Protein AF-A0AAX2ECI7-F1 (afdb_monomer)

Structure (mmCIF, N/CA/C/O backbone):
data_AF-A0AAX2ECI7-F1
#
_entry.id   AF-A0AAX2ECI7-F1
#
loop_
_atom_site.group_PDB
_atom_site.id
_atom_site.type_symbol
_atom_site.label_atom_id
_atom_site.label_alt_id
_atom_site.label_comp_id
_atom_site.label_asym_id
_atom_site.label_entity_id
_atom_site.label_seq_id
_atom_site.pdbx_PDB_ins_code
_atom_site.Cartn_x
_atom_site.Cartn_y
_atom_site.Cartn_z
_atom_site.occupancy
_atom_site.B_iso_or_equiv
_atom_site.auth_seq_id
_atom_site.auth_comp_id
_atom_site.auth_asym_id
_atom_site.auth_atom_id
_atom_site.pdbx_PDB_model_num
ATOM 1 N N . MET A 1 1 ? -12.085 7.508 12.561 1.00 69.50 1 MET A N 1
ATOM 2 C CA . MET A 1 1 ? -11.131 8.202 11.658 1.00 69.50 1 MET A CA 1
ATOM 3 C C . MET A 1 1 ? -9.691 7.919 12.056 1.00 69.50 1 MET A C 1
ATOM 5 O O . MET A 1 1 ? -8.929 7.492 11.202 1.00 69.50 1 MET A O 1
ATOM 9 N N . GLU A 1 2 ? -9.334 8.079 13.332 1.00 82.00 2 GLU A N 1
ATOM 10 C CA . GLU A 1 2 ? -7.999 7.737 13.847 1.00 82.00 2 GLU A CA 1
ATOM 11 C C . GLU A 1 2 ? -7.601 6.281 13.546 1.00 82.00 2 GLU A C 1
ATOM 13 O O . GLU A 1 2 ? -6.585 6.041 12.903 1.00 82.00 2 GLU A O 1
ATOM 18 N N . GLU A 1 3 ? -8.473 5.318 13.854 1.00 79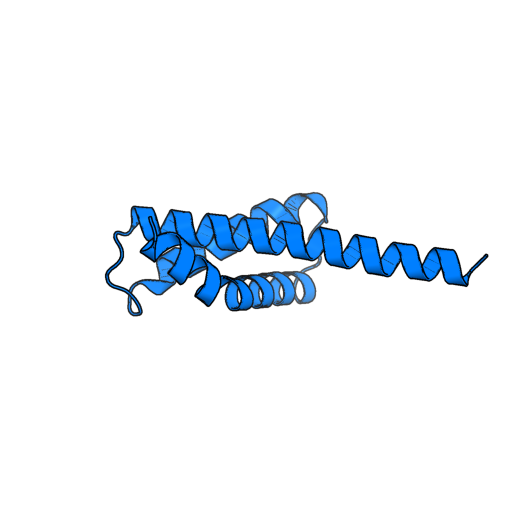.50 3 GLU A N 1
ATOM 19 C CA . GLU A 1 3 ? -8.265 3.895 13.535 1.00 79.50 3 GLU A CA 1
ATOM 20 C C . GLU A 1 3 ? -7.992 3.611 12.052 1.00 79.50 3 GLU A C 1
ATOM 22 O O . GLU A 1 3 ? -7.163 2.765 11.724 1.00 79.50 3 GLU A O 1
ATOM 27 N N . VAL A 1 4 ? -8.647 4.342 11.144 1.00 78.75 4 VAL A N 1
ATOM 28 C CA . VAL A 1 4 ? -8.473 4.179 9.692 1.00 78.75 4 VAL A CA 1
ATOM 29 C C . VAL A 1 4 ? -7.077 4.612 9.267 1.00 78.75 4 VAL A C 1
ATOM 31 O O . VAL A 1 4 ? -6.433 3.916 8.486 1.00 78.75 4 VAL A O 1
ATOM 34 N N . MET A 1 5 ? -6.598 5.745 9.783 1.00 82.56 5 MET A N 1
ATOM 35 C CA . MET A 1 5 ? -5.266 6.261 9.459 1.00 82.56 5 MET A CA 1
ATOM 36 C C . MET A 1 5 ? -4.156 5.425 10.100 1.00 82.56 5 MET A C 1
ATOM 38 O O . MET A 1 5 ? -3.141 5.159 9.451 1.00 82.56 5 MET A O 1
ATOM 42 N N . THR A 1 6 ? -4.360 4.965 11.337 1.00 86.56 6 THR A N 1
ATOM 43 C CA . THR A 1 6 ? -3.429 4.067 12.031 1.00 86.56 6 THR A CA 1
ATOM 44 C C . THR A 1 6 ? -3.302 2.747 11.285 1.00 86.56 6 THR A C 1
ATOM 46 O O . THR A 1 6 ? -2.196 2.328 10.944 1.00 86.56 6 THR A O 1
ATOM 49 N N . PHE A 1 7 ? -4.427 2.124 10.936 1.00 82.38 7 PHE A N 1
ATOM 50 C CA . PHE A 1 7 ? -4.420 0.875 10.190 1.00 82.38 7 PHE A CA 1
ATOM 51 C C . PHE A 1 7 ? -3.826 1.048 8.781 1.00 82.38 7 PHE A C 1
ATOM 53 O O . PHE A 1 7 ? -2.958 0.269 8.389 1.00 82.38 7 PHE A O 1
ATOM 60 N N . ALA A 1 8 ? -4.184 2.114 8.054 1.00 82.44 8 ALA A N 1
ATOM 61 C CA . ALA A 1 8 ? -3.592 2.420 6.749 1.00 82.44 8 ALA A CA 1
ATOM 62 C C . ALA A 1 8 ? -2.061 2.570 6.820 1.00 82.44 8 ALA A C 1
ATOM 64 O O . ALA A 1 8 ? -1.351 2.062 5.951 1.00 82.44 8 ALA A O 1
ATOM 65 N N . SER A 1 9 ? -1.542 3.217 7.867 1.00 85.38 9 SER A N 1
ATOM 66 C CA . SER A 1 9 ? -0.098 3.394 8.073 1.00 85.38 9 SER A CA 1
ATOM 67 C C . SER A 1 9 ? 0.616 2.067 8.333 1.00 85.38 9 SER A C 1
ATOM 69 O O . SER A 1 9 ? 1.6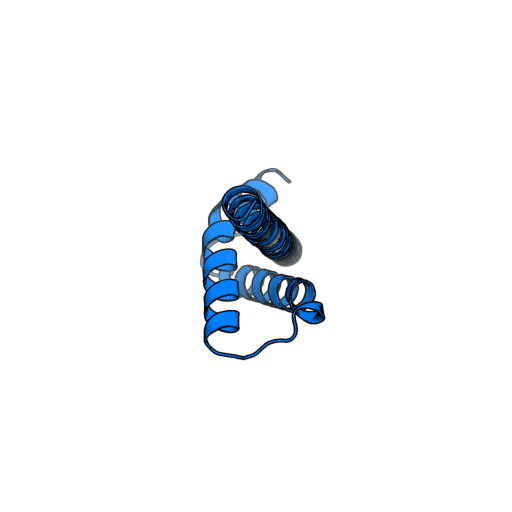97 1.839 7.792 1.00 85.38 9 SER A O 1
ATOM 71 N N . ILE A 1 10 ? -0.009 1.169 9.099 1.00 87.44 10 ILE A N 1
ATOM 72 C CA . ILE A 1 10 ? 0.531 -0.164 9.399 1.00 87.44 10 ILE A CA 1
ATOM 73 C C . ILE A 1 10 ? 0.556 -1.045 8.143 1.00 87.44 10 ILE A C 1
ATOM 75 O O . ILE A 1 10 ? 1.555 -1.719 7.889 1.00 87.44 10 ILE A O 1
ATOM 79 N N . ILE A 1 11 ? -0.508 -1.036 7.329 1.00 84.88 11 ILE A N 1
ATOM 80 C CA . ILE A 1 11 ? -0.581 -1.906 6.143 1.00 84.88 11 ILE A CA 1
ATOM 81 C C . ILE A 1 11 ? 0.139 -1.335 4.918 1.00 84.88 11 ILE A C 1
ATOM 83 O O . ILE A 1 11 ? 0.464 -2.085 3.999 1.00 84.88 11 ILE A O 1
ATOM 87 N N . SER A 1 12 ? 0.401 -0.026 4.881 1.00 85.62 12 SER A N 1
ATOM 88 C CA . SER A 1 12 ? 1.063 0.664 3.766 1.00 85.62 12 SER A CA 1
ATOM 89 C C . SER A 1 12 ? 2.336 -0.036 3.259 1.00 85.62 12 SER A C 1
ATOM 91 O O . SER A 1 12 ? 2.391 -0.341 2.065 1.00 85.62 12 SER A O 1
ATOM 93 N N . PRO A 1 13 ? 3.333 -0.389 4.100 1.00 87.69 13 PRO A N 1
ATOM 94 C CA . PRO A 1 13 ? 4.529 -1.094 3.629 1.00 87.69 13 PRO A CA 1
ATOM 95 C C . PRO A 1 13 ? 4.221 -2.461 3.002 1.00 87.69 13 PRO A C 1
ATOM 97 O O . PRO A 1 13 ? 4.860 -2.841 2.021 1.00 87.69 13 PRO A O 1
ATOM 100 N N . ILE A 1 14 ? 3.210 -3.174 3.507 1.00 87.94 14 ILE A N 1
ATOM 101 C CA . ILE A 1 14 ? 2.770 -4.463 2.955 1.00 87.94 14 ILE A CA 1
ATOM 102 C C . ILE A 1 14 ? 2.155 -4.253 1.570 1.00 87.94 14 ILE A C 1
ATOM 104 O O . ILE A 1 14 ? 2.506 -4.950 0.618 1.00 87.94 14 ILE A O 1
ATOM 108 N N . VAL A 1 15 ? 1.283 -3.252 1.430 1.00 87.62 15 VAL A N 1
ATOM 109 C CA . VAL A 1 15 ? 0.672 -2.896 0.144 1.00 87.62 15 VAL A CA 1
ATOM 110 C C . VAL A 1 15 ? 1.746 -2.478 -0.864 1.00 87.62 15 VAL A C 1
ATOM 112 O O . VAL A 1 15 ? 1.732 -2.953 -1.998 1.00 87.62 15 VAL A O 1
ATOM 115 N N . ILE A 1 16 ? 2.729 -1.668 -0.457 1.00 88.62 16 ILE A N 1
ATOM 116 C CA . ILE A 1 16 ? 3.873 -1.284 -1.298 1.00 88.62 16 ILE A CA 1
ATOM 117 C C . ILE A 1 16 ? 4.646 -2.522 -1.770 1.00 88.62 16 ILE A C 1
ATOM 119 O O . ILE A 1 16 ? 4.939 -2.637 -2.962 1.00 88.62 16 ILE A O 1
ATOM 123 N N . ALA A 1 17 ? 4.957 -3.454 -0.866 1.00 88.25 17 ALA A N 1
ATOM 124 C CA . ALA A 1 17 ? 5.684 -4.676 -1.198 1.00 88.25 17 ALA A CA 1
ATOM 125 C C . ALA A 1 17 ? 4.911 -5.551 -2.198 1.00 88.25 17 ALA A C 1
ATOM 127 O O . ALA A 1 17 ? 5.486 -6.015 -3.183 1.00 88.25 17 ALA A O 1
ATOM 128 N N . LEU A 1 18 ? 3.600 -5.716 -2.002 1.00 86.94 18 LEU A N 1
ATOM 129 C CA . LEU A 1 18 ? 2.740 -6.478 -2.912 1.00 86.94 18 LEU A CA 1
ATOM 130 C C . LEU A 1 18 ? 2.648 -5.831 -4.296 1.00 86.94 18 LEU A C 1
ATOM 132 O O . LEU A 1 18 ? 2.774 -6.525 -5.303 1.00 86.94 1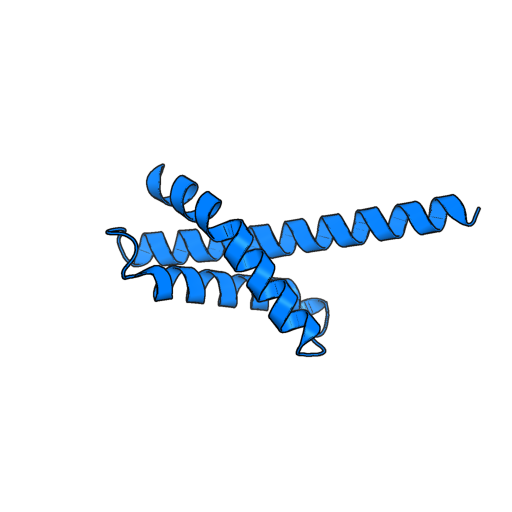8 LEU A O 1
ATOM 136 N N . VAL A 1 19 ? 2.496 -4.505 -4.363 1.00 86.50 19 VAL A N 1
ATOM 137 C CA . VAL A 1 19 ? 2.513 -3.752 -5.627 1.00 86.50 19 VAL A CA 1
ATOM 138 C C . VAL A 1 19 ? 3.835 -3.964 -6.362 1.00 86.50 19 VAL A C 1
ATOM 140 O O . VAL A 1 19 ? 3.838 -4.216 -7.568 1.00 86.50 19 VAL A O 1
ATOM 143 N N . GLN A 1 20 ? 4.962 -3.875 -5.653 1.00 86.69 20 GLN A N 1
ATOM 144 C CA . GLN A 1 20 ? 6.284 -4.080 -6.245 1.00 86.69 20 GLN A CA 1
ATOM 145 C C . GLN A 1 20 ? 6.484 -5.515 -6.736 1.00 86.69 20 GLN A C 1
ATOM 147 O O . GLN A 1 20 ? 7.016 -5.703 -7.831 1.00 86.69 20 GLN A O 1
ATOM 152 N N . LEU A 1 21 ? 6.029 -6.509 -5.967 1.00 86.56 21 LEU A N 1
ATOM 153 C CA . LEU A 1 21 ? 6.077 -7.917 -6.350 1.00 86.56 21 LEU A CA 1
ATOM 154 C C . LEU A 1 21 ? 5.298 -8.149 -7.646 1.00 86.56 21 LEU A C 1
ATOM 156 O O . LEU A 1 21 ? 5.865 -8.636 -8.619 1.00 86.56 21 LEU A O 1
ATOM 160 N N . LEU A 1 22 ? 4.042 -7.697 -7.703 1.00 85.50 22 LEU A N 1
ATOM 161 C CA . LEU A 1 22 ? 3.184 -7.828 -8.884 1.00 85.50 22 LEU A CA 1
ATOM 162 C C . LEU A 1 22 ? 3.820 -7.200 -10.125 1.00 85.50 22 LEU A C 1
ATOM 164 O O . LEU A 1 22 ? 3.796 -7.775 -11.211 1.00 85.50 22 LEU A O 1
ATOM 168 N N . LYS A 1 23 ? 4.455 -6.041 -9.949 1.00 76.88 23 LYS A N 1
ATOM 169 C CA . LYS A 1 23 ? 5.132 -5.334 -11.032 1.00 76.88 23 LYS A CA 1
ATOM 170 C C . LYS A 1 23 ? 6.421 -6.012 -11.504 1.00 76.88 23 LYS A C 1
ATOM 172 O O . LYS A 1 23 ? 6.842 -5.794 -12.637 1.00 76.88 23 LYS A O 1
ATOM 177 N N . LYS A 1 24 ? 7.081 -6.773 -10.630 1.00 82.81 24 LYS A N 1
ATOM 178 C CA . LYS A 1 24 ? 8.282 -7.540 -10.977 1.00 82.81 24 LYS A CA 1
ATOM 179 C C . LYS A 1 24 ? 7.931 -8.885 -11.610 1.00 82.81 24 LYS A C 1
ATOM 181 O O . LYS A 1 24 ? 8.687 -9.370 -12.442 1.00 82.81 24 LYS A O 1
ATOM 186 N N . THR A 1 25 ? 6.780 -9.447 -11.252 1.00 83.19 25 THR A N 1
ATOM 187 C CA . TH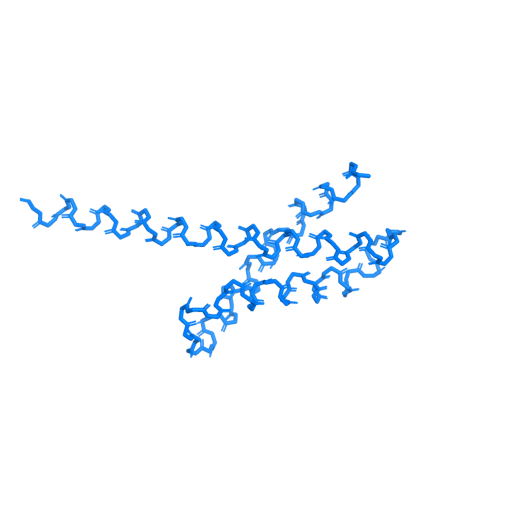R A 1 25 ? 6.254 -10.692 -11.819 1.00 83.19 25 THR A CA 1
ATOM 188 C C . THR A 1 25 ? 5.594 -10.482 -13.183 1.00 83.19 25 THR A C 1
ATOM 190 O O . THR A 1 25 ? 5.698 -11.354 -14.039 1.00 83.19 25 THR A O 1
ATOM 193 N N . ILE A 1 26 ? 4.932 -9.342 -13.415 1.00 83.62 26 ILE A N 1
ATOM 194 C CA . ILE A 1 26 ? 4.166 -9.081 -14.643 1.00 83.62 26 ILE A CA 1
ATOM 195 C C . ILE A 1 26 ? 4.643 -7.778 -15.297 1.00 83.62 26 ILE A C 1
ATOM 197 O O . ILE A 1 26 ? 4.776 -6.747 -14.636 1.00 83.62 26 ILE A O 1
ATOM 201 N N . THR A 1 27 ? 4.851 -7.780 -16.618 1.00 75.75 27 THR A N 1
ATOM 202 C CA . THR A 1 27 ? 5.130 -6.561 -17.397 1.00 75.75 27 THR A CA 1
ATOM 203 C C . THR A 1 27 ? 3.868 -5.711 -17.530 1.00 75.75 27 THR A C 1
ATOM 205 O O . THR A 1 27 ? 3.107 -5.821 -18.489 1.00 75.75 27 THR A O 1
ATOM 208 N N . VAL A 1 28 ? 3.633 -4.859 -16.535 1.00 74.12 28 VAL A N 1
ATOM 209 C CA . VAL A 1 28 ? 2.469 -3.970 -16.474 1.00 74.12 28 VAL A CA 1
ATOM 210 C C . VAL A 1 28 ? 2.793 -2.610 -17.092 1.00 74.12 28 VAL A C 1
ATOM 212 O O . VAL A 1 28 ? 3.785 -1.969 -16.734 1.00 74.12 28 VAL A O 1
ATOM 215 N N . ASN A 1 29 ? 1.916 -2.122 -17.975 1.00 75.94 29 ASN A N 1
ATOM 216 C CA . ASN A 1 29 ? 2.037 -0.780 -18.540 1.00 75.94 29 ASN A CA 1
ATOM 217 C C . ASN A 1 29 ? 1.926 0.291 -17.439 1.00 75.94 29 ASN A C 1
ATOM 219 O O . ASN A 1 29 ? 1.030 0.269 -16.593 1.00 75.94 29 ASN A O 1
ATOM 223 N N . ASN A 1 30 ? 2.825 1.273 -17.487 1.00 73.88 30 ASN A N 1
ATOM 224 C CA . ASN A 1 30 ? 3.004 2.288 -16.456 1.00 73.88 30 ASN A CA 1
ATOM 225 C C . ASN A 1 30 ? 1.744 3.151 -16.203 1.00 73.88 30 ASN A C 1
ATOM 227 O O . ASN A 1 30 ? 1.625 3.737 -15.132 1.00 73.88 30 ASN A O 1
ATOM 231 N N . ARG A 1 31 ? 0.795 3.199 -17.152 1.00 81.25 31 ARG A N 1
ATOM 232 C CA . ARG A 1 31 ? -0.502 3.893 -17.021 1.00 81.25 31 ARG A CA 1
ATOM 233 C C . ARG A 1 31 ? -1.458 3.231 -16.018 1.00 81.25 31 ARG A C 1
ATOM 235 O O . ARG A 1 31 ? -2.226 3.937 -15.378 1.00 81.25 31 ARG A O 1
ATOM 242 N N . TYR A 1 32 ? -1.415 1.906 -15.867 1.00 85.19 32 TYR A N 1
ATOM 243 C CA . TYR A 1 32 ? -2.364 1.161 -15.021 1.00 85.19 32 TYR A CA 1
ATOM 244 C C . TYR A 1 32 ? -1.858 0.914 -13.599 1.00 85.19 32 TYR A C 1
ATOM 246 O O . TYR A 1 32 ? -2.596 0.402 -12.761 1.00 85.19 32 TYR A O 1
ATOM 254 N N . LEU A 1 33 ? -0.618 1.309 -13.306 1.00 83.56 33 LEU A N 1
ATOM 255 C CA . LEU A 1 33 ? -0.009 1.176 -11.982 1.00 83.56 33 LEU A CA 1
ATOM 256 C C . LEU A 1 33 ? -0.867 1.729 -10.841 1.00 83.56 33 LEU A C 1
ATOM 258 O O .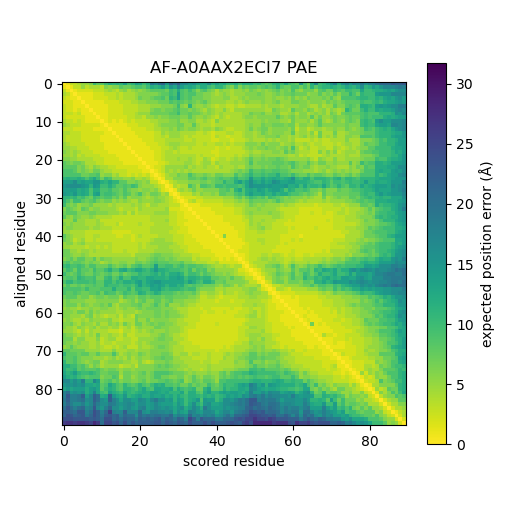 LEU A 1 33 ? -1.076 0.986 -9.888 1.00 83.56 33 LEU A O 1
ATOM 262 N N . PRO A 1 34 ? -1.400 2.964 -10.917 1.00 87.06 34 PRO A N 1
ATOM 263 C CA . PRO A 1 34 ? -2.204 3.512 -9.826 1.00 87.06 34 PRO A CA 1
ATOM 264 C C . PRO A 1 34 ? -3.477 2.700 -9.581 1.00 87.06 34 PRO A C 1
ATOM 266 O O . PRO A 1 34 ? -3.852 2.461 -8.437 1.00 87.06 34 PRO A O 1
ATOM 269 N N . LEU A 1 35 ? -4.110 2.223 -10.658 1.00 89.81 35 LEU A N 1
ATOM 270 C CA . LEU A 1 35 ? -5.332 1.427 -10.580 1.00 89.81 35 LEU A CA 1
ATOM 271 C C . LEU A 1 35 ? -5.069 0.049 -9.959 1.00 89.81 35 LEU A C 1
ATOM 273 O O . LEU A 1 35 ? -5.845 -0.420 -9.132 1.00 89.81 35 LEU A O 1
ATOM 277 N N . ILE A 1 36 ? -3.947 -0.577 -10.315 1.00 88.56 36 ILE A N 1
ATOM 278 C CA . ILE A 1 36 ? -3.520 -1.858 -9.744 1.00 88.56 36 ILE A CA 1
ATOM 279 C C . ILE A 1 36 ? -3.158 -1.691 -8.270 1.00 88.56 36 ILE A C 1
ATOM 281 O O . ILE A 1 36 ? -3.565 -2.508 -7.451 1.00 88.56 36 ILE A O 1
ATOM 285 N N . SER A 1 37 ? -2.454 -0.620 -7.903 1.00 88.38 37 SER A N 1
ATOM 286 C CA . SER A 1 37 ? -2.152 -0.336 -6.500 1.00 88.38 37 SER A CA 1
ATOM 287 C C . SER A 1 37 ? -3.403 -0.089 -5.665 1.00 88.38 37 SER A C 1
ATOM 289 O O . SER A 1 37 ? -3.475 -0.586 -4.545 1.00 88.38 37 SER A O 1
ATOM 291 N N . LEU A 1 38 ? -4.404 0.609 -6.209 1.00 91.25 38 LEU A N 1
ATOM 292 C CA . LEU A 1 38 ? -5.706 0.774 -5.562 1.00 91.25 38 LEU A CA 1
ATOM 293 C C . LEU A 1 38 ? -6.389 -0.584 -5.341 1.00 91.25 38 LEU A C 1
ATOM 295 O O . LEU A 1 38 ? -6.802 -0.880 -4.224 1.00 91.25 38 LEU A O 1
ATOM 299 N N . LEU A 1 39 ? -6.470 -1.418 -6.382 1.00 92.44 39 LEU A N 1
ATOM 300 C CA . LEU A 1 39 ? -7.077 -2.750 -6.301 1.00 92.44 39 LEU A CA 1
ATOM 301 C C . LEU A 1 39 ? -6.379 -3.636 -5.268 1.00 92.44 39 LEU A C 1
ATOM 303 O O . LEU A 1 39 ? -7.054 -4.254 -4.451 1.00 92.44 39 LEU A O 1
ATOM 307 N N . ILE A 1 40 ? -5.043 -3.660 -5.260 1.00 91.25 40 ILE A N 1
ATOM 308 C CA . IL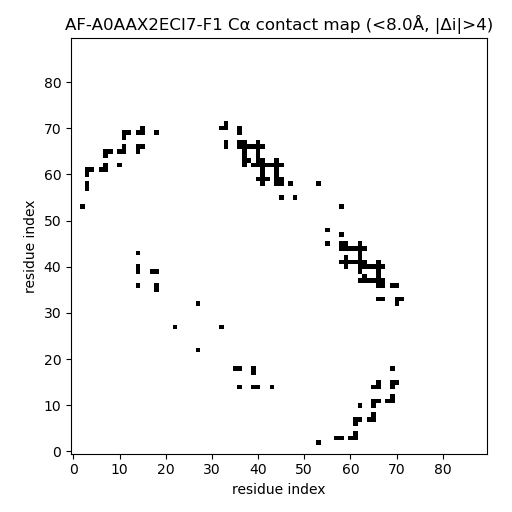E A 1 40 ? -4.260 -4.408 -4.267 1.00 91.25 40 ILE A CA 1
ATOM 309 C C . ILE A 1 40 ? -4.537 -3.870 -2.864 1.00 91.25 40 ILE A C 1
ATOM 311 O O . ILE A 1 40 ? -4.780 -4.654 -1.955 1.00 91.25 40 ILE A O 1
ATOM 315 N N . GLY A 1 41 ? -4.537 -2.549 -2.684 1.00 90.62 41 GLY A N 1
ATOM 316 C CA . GLY A 1 41 ? -4.816 -1.924 -1.395 1.00 90.62 41 GLY A CA 1
ATOM 317 C C . GLY A 1 41 ? -6.193 -2.301 -0.848 1.00 90.62 41 GLY A C 1
ATOM 318 O O . GLY A 1 41 ? -6.304 -2.718 0.301 1.00 90.62 41 GLY A O 1
ATOM 319 N N . ILE A 1 42 ? -7.230 -2.239 -1.685 1.00 91.56 42 ILE A N 1
ATOM 320 C CA . ILE A 1 42 ? -8.595 -2.654 -1.332 1.00 91.56 42 ILE A CA 1
ATOM 321 C C . ILE A 1 42 ? -8.646 -4.149 -0.997 1.00 91.56 42 ILE A C 1
ATOM 323 O O . ILE A 1 42 ? -9.239 -4.525 0.012 1.00 91.56 42 ILE A O 1
ATOM 327 N N . LEU A 1 43 ? -8.000 -4.999 -1.802 1.00 91.38 43 LEU A N 1
ATOM 328 C CA . LEU A 1 43 ? -7.964 -6.446 -1.580 1.00 91.38 43 LEU A CA 1
ATOM 329 C C . LEU A 1 43 ? -7.287 -6.791 -0.247 1.00 91.38 43 LEU A C 1
ATOM 331 O O . LEU A 1 43 ? -7.789 -7.616 0.506 1.00 91.38 43 LEU A O 1
ATOM 335 N N . VAL A 1 44 ? -6.175 -6.124 0.068 1.00 89.06 44 VAL A N 1
ATOM 336 C CA . VAL A 1 44 ? -5.456 -6.281 1.339 1.00 89.06 44 VAL A CA 1
ATOM 337 C C . VAL A 1 44 ? -6.299 -5.768 2.503 1.00 89.06 44 VAL A C 1
ATOM 339 O O . VAL A 1 44 ? -6.410 -6.456 3.512 1.00 89.06 44 VAL A O 1
ATOM 342 N N . GLY A 1 45 ? -6.941 -4.605 2.359 1.00 87.69 45 GLY A N 1
ATOM 343 C CA . GLY A 1 45 ? -7.856 -4.064 3.366 1.00 87.69 45 GLY A CA 1
ATOM 344 C C . GLY A 1 45 ? -9.039 -4.995 3.648 1.00 87.69 45 GLY A C 1
ATOM 345 O O . GLY A 1 45 ? -9.427 -5.155 4.801 1.00 87.69 45 GLY A O 1
ATOM 346 N N . PHE A 1 46 ? -9.563 -5.665 2.619 1.00 87.12 46 PHE A N 1
ATOM 347 C CA . PHE A 1 46 ? -10.623 -6.664 2.746 1.00 87.12 46 PHE A CA 1
ATOM 348 C C . PHE A 1 46 ? -10.131 -7.965 3.402 1.00 87.12 46 PHE A C 1
ATOM 350 O O . PHE A 1 46 ? -10.726 -8.440 4.365 1.00 87.12 46 PHE A O 1
ATOM 357 N N . LEU A 1 47 ? -9.005 -8.517 2.934 1.00 87.44 47 LEU A N 1
ATOM 358 C CA . LEU A 1 47 ? -8.393 -9.733 3.488 1.00 87.44 47 LEU A CA 1
ATOM 359 C C . LEU A 1 47 ? -7.868 -9.547 4.910 1.00 87.44 47 LEU A C 1
ATOM 361 O O . LEU A 1 47 ? -7.636 -10.529 5.612 1.00 87.44 47 LEU A O 1
ATOM 365 N N . ALA A 1 48 ? -7.705 -8.304 5.355 1.00 82.81 48 ALA A N 1
ATOM 366 C CA . ALA A 1 48 ? -7.281 -8.013 6.705 1.00 82.81 48 ALA A CA 1
ATOM 367 C C . ALA A 1 48 ? -8.337 -8.338 7.763 1.00 82.81 48 ALA A C 1
ATOM 369 O O . ALA A 1 48 ? -8.004 -8.162 8.931 1.00 82.81 48 ALA A O 1
ATOM 370 N N . TRP A 1 49 ? -9.537 -8.823 7.394 1.00 77.19 49 TRP A N 1
ATOM 371 C CA . TRP A 1 49 ? -10.661 -9.192 8.272 1.00 77.19 49 TRP A CA 1
ATOM 372 C C . TRP A 1 49 ? -10.314 -9.886 9.610 1.00 77.19 49 TRP A C 1
ATOM 374 O O . TRP A 1 49 ? -10.922 -9.496 10.605 1.00 77.19 49 TRP A O 1
ATOM 384 N N . PRO A 1 50 ? -9.319 -10.797 9.728 1.00 80.56 50 PRO A N 1
ATOM 385 C CA . PRO A 1 50 ? -9.036 -11.475 10.987 1.00 80.56 50 PRO A CA 1
ATOM 386 C C . PRO A 1 50 ? -8.110 -10.665 11.909 1.00 80.56 50 PRO A C 1
ATOM 388 O O . PRO A 1 50 ? -7.905 -11.048 13.053 1.00 80.56 50 PRO A O 1
ATOM 391 N N . PHE A 1 51 ? -7.523 -9.564 11.429 1.00 75.00 51 PHE A N 1
ATOM 392 C CA . PHE A 1 51 ? -6.525 -8.780 12.167 1.00 75.00 51 PHE A CA 1
ATOM 393 C C . PHE A 1 51 ? -7.105 -7.563 12.900 1.00 75.00 51 PHE A C 1
ATOM 395 O O . PHE A 1 51 ? -6.393 -6.910 13.655 1.00 75.00 51 PHE A O 1
ATOM 402 N N . THR A 1 52 ? -8.362 -7.200 12.641 1.00 74.75 52 THR A N 1
ATOM 403 C CA . THR A 1 52 ? -8.986 -5.968 13.161 1.00 74.75 52 THR A CA 1
ATOM 404 C C . THR A 1 52 ? -10.509 -6.105 13.274 1.00 74.75 52 THR A C 1
ATOM 406 O O . THR A 1 52 ? -11.145 -6.831 12.509 1.00 74.75 52 THR A O 1
ATOM 409 N N . GLU A 1 53 ? -11.101 -5.357 14.197 1.00 75.56 53 GLU A N 1
ATOM 410 C CA . GLU A 1 53 ? -12.556 -5.249 14.388 1.00 75.56 53 GLU A CA 1
ATOM 411 C C . GLU A 1 53 ? -13.156 -4.083 13.567 1.00 75.56 53 GLU A C 1
ATOM 413 O O . GLU A 1 53 ? -14.313 -3.715 13.756 1.00 75.56 53 GLU A O 1
ATOM 418 N N . LEU A 1 54 ? -12.383 -3.457 12.659 1.00 77.38 54 LEU A N 1
ATOM 419 C CA . LEU A 1 54 ? -12.881 -2.317 11.881 1.00 77.38 54 LEU A CA 1
ATOM 420 C C . LEU A 1 54 ? -14.024 -2.737 10.960 1.00 77.38 54 LEU A C 1
ATOM 422 O O . LEU A 1 54 ? -13.919 -3.728 10.225 1.00 77.38 54 LEU A O 1
ATOM 426 N N . ASP A 1 55 ? -15.031 -1.864 10.919 1.00 84.56 55 ASP A N 1
ATOM 427 C CA . ASP A 1 55 ? -16.146 -1.937 9.987 1.00 84.56 55 ASP A CA 1
ATOM 428 C C . ASP A 1 55 ? -15.644 -2.084 8.541 1.00 84.56 55 ASP A C 1
ATOM 430 O O . ASP A 1 55 ? -14.678 -1.433 8.113 1.00 84.56 55 ASP A O 1
ATOM 434 N N . ALA A 1 56 ? -16.298 -2.959 7.781 1.00 81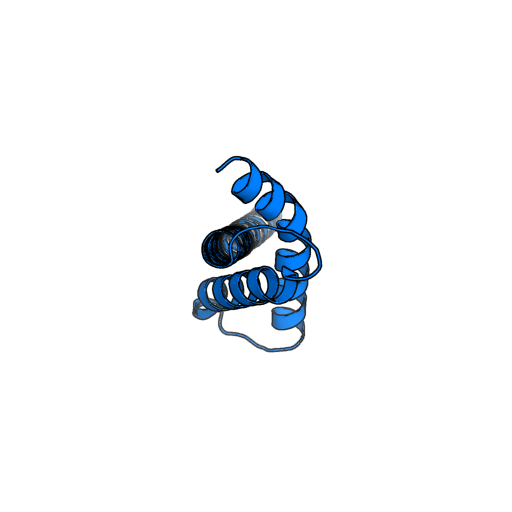.00 56 ALA A N 1
ATOM 435 C CA . ALA A 1 56 ? -15.834 -3.413 6.474 1.00 81.00 56 ALA A CA 1
ATOM 436 C C . ALA A 1 56 ? -15.627 -2.241 5.502 1.00 81.00 56 ALA A C 1
ATOM 438 O O . ALA A 1 56 ? -14.651 -2.209 4.748 1.00 81.00 56 ALA A O 1
ATOM 439 N N . VAL A 1 57 ? -16.502 -1.233 5.571 1.00 86.06 57 VAL A N 1
ATOM 440 C CA . VAL A 1 57 ? -16.417 -0.014 4.756 1.00 86.06 57 VAL A CA 1
ATOM 441 C C . VAL A 1 57 ? -15.141 0.770 5.072 1.00 86.06 57 VAL A C 1
ATOM 443 O O . VAL A 1 57 ? -14.393 1.135 4.164 1.00 86.06 57 VAL A O 1
ATOM 446 N N . LEU A 1 58 ? -14.848 0.995 6.354 1.00 85.00 58 LEU A N 1
ATOM 447 C CA . LEU A 1 58 ? -13.669 1.744 6.799 1.00 85.00 58 LEU A CA 1
ATOM 448 C C . LEU A 1 58 ? -12.365 1.024 6.437 1.00 85.00 58 LEU A C 1
ATOM 450 O O . LEU A 1 58 ? -11.376 1.660 6.068 1.00 85.00 58 LEU A O 1
ATOM 454 N N . ARG A 1 59 ? -12.384 -0.307 6.470 1.00 83.25 59 ARG A N 1
ATOM 455 C CA . ARG A 1 59 ? -11.268 -1.157 6.052 1.00 83.25 59 ARG A CA 1
ATOM 456 C C . ARG A 1 59 ? -10.970 -1.049 4.564 1.00 83.25 59 ARG A C 1
ATOM 458 O O . ARG A 1 59 ? -9.814 -0.872 4.182 1.00 83.25 59 ARG A O 1
ATOM 465 N N . LEU A 1 60 ? -11.999 -1.090 3.724 1.00 88.31 60 LEU A N 1
ATOM 466 C CA . LEU A 1 60 ? -11.845 -0.912 2.280 1.00 88.31 60 LEU A CA 1
ATOM 467 C C . LEU A 1 60 ? -11.257 0.467 1.959 1.00 88.31 60 LEU A C 1
ATOM 469 O O . LEU A 1 60 ? -10.317 0.561 1.171 1.00 88.31 60 LEU A O 1
ATOM 473 N N . TRP A 1 61 ? -11.736 1.520 2.631 1.00 88.75 61 TRP A N 1
ATOM 474 C CA . TRP A 1 61 ? -11.182 2.869 2.493 1.00 88.75 61 TRP A CA 1
ATOM 475 C C . TRP A 1 61 ? -9.724 2.957 2.944 1.00 88.75 61 TRP A C 1
ATOM 477 O O . TRP A 1 61 ? -8.896 3.507 2.219 1.00 88.75 61 TRP A O 1
ATOM 487 N N . SER A 1 62 ? -9.382 2.369 4.094 1.00 87.44 62 SER A N 1
ATOM 488 C CA . SER A 1 62 ? -8.001 2.331 4.590 1.00 87.44 62 SER A CA 1
ATOM 489 C C . SER A 1 62 ? -7.049 1.640 3.604 1.00 87.44 62 SER A C 1
ATOM 491 O O . SER A 1 62 ? -5.953 2.136 3.336 1.00 87.44 62 SER A O 1
ATOM 493 N N . GLY A 1 63 ? -7.510 0.545 2.991 1.00 88.75 63 GLY A N 1
ATOM 494 C CA . GLY A 1 63 ? -6.799 -0.192 1.959 1.00 88.75 63 GLY A CA 1
ATOM 495 C C . GLY A 1 63 ? -6.633 0.624 0.684 1.00 88.75 63 GLY A C 1
ATOM 496 O O . GLY A 1 63 ? -5.533 0.708 0.141 1.00 88.75 63 GLY A O 1
ATOM 497 N N . GLY A 1 64 ? -7.697 1.293 0.238 1.00 91.62 64 GLY A N 1
ATOM 498 C CA . GLY A 1 64 ? -7.657 2.201 -0.905 1.00 91.62 64 GLY A CA 1
ATOM 499 C C . GLY A 1 64 ? -6.653 3.341 -0.715 1.00 91.62 64 GLY A C 1
ATOM 500 O O . GLY A 1 64 ? -5.831 3.586 -1.599 1.00 91.62 64 GLY A O 1
ATOM 501 N N . PHE A 1 65 ? -6.651 3.991 0.454 1.00 90.44 65 PHE A N 1
ATOM 502 C CA . PHE A 1 65 ? -5.686 5.048 0.772 1.00 90.44 65 PHE A CA 1
ATOM 503 C C . PHE A 1 65 ? -4.249 4.530 0.803 1.00 90.44 65 PHE A C 1
ATOM 505 O O . PHE A 1 65 ? -3.374 5.154 0.202 1.00 90.44 65 PHE A O 1
ATOM 512 N N . ALA A 1 66 ? -4.005 3.372 1.420 1.00 90.06 66 ALA A N 1
ATOM 513 C CA . ALA A 1 66 ? -2.691 2.734 1.415 1.00 90.06 66 ALA A CA 1
ATOM 514 C C . ALA A 1 66 ? -2.222 2.389 -0.014 1.00 90.06 66 ALA A C 1
ATOM 516 O O . ALA A 1 66 ? -1.072 2.643 -0.372 1.00 90.06 66 ALA A O 1
ATOM 517 N N . GLY A 1 67 ? -3.121 1.880 -0.863 1.00 89.69 67 GLY A N 1
ATOM 518 C CA . GLY A 1 67 ? -2.849 1.576 -2.271 1.00 89.69 67 GLY A CA 1
ATOM 519 C C . GLY A 1 67 ? -2.490 2.808 -3.100 1.00 89.69 67 GLY A C 1
ATOM 520 O O . GLY A 1 67 ? -1.491 2.816 -3.824 1.00 89.69 67 GLY A O 1
ATOM 521 N N . LEU A 1 68 ? -3.257 3.889 -2.968 1.00 91.56 68 LEU A N 1
ATOM 522 C CA . LEU A 1 68 ? -2.962 5.144 -3.659 1.00 91.56 68 LEU A CA 1
ATOM 523 C C . LEU A 1 68 ? -1.656 5.769 -3.157 1.00 91.56 68 LEU A C 1
ATOM 525 O O . LEU A 1 68 ? -0.831 6.174 -3.982 1.00 91.56 68 LEU A O 1
ATOM 529 N N . ALA A 1 69 ? -1.421 5.767 -1.841 1.00 89.81 69 ALA A N 1
ATOM 530 C CA . ALA A 1 69 ? -0.173 6.230 -1.239 1.00 89.81 69 ALA A CA 1
ATOM 531 C C . ALA A 1 69 ? 1.037 5.439 -1.762 1.00 89.81 69 ALA A C 1
ATOM 533 O O . ALA A 1 69 ? 2.053 6.038 -2.115 1.00 89.81 69 ALA A O 1
ATOM 534 N N . ALA A 1 70 ? 0.905 4.118 -1.913 1.00 86.75 70 ALA A N 1
ATOM 535 C CA . ALA A 1 70 ? 1.937 3.267 -2.498 1.00 86.75 70 ALA A CA 1
ATOM 536 C C . ALA A 1 70 ? 2.266 3.661 -3.948 1.00 86.75 70 ALA A C 1
ATOM 538 O O . ALA A 1 70 ? 3.440 3.761 -4.314 1.00 86.75 70 ALA A O 1
ATOM 539 N N . SER A 1 71 ? 1.248 3.931 -4.773 1.00 87.94 71 SER A N 1
ATOM 540 C CA . SER A 1 71 ? 1.449 4.359 -6.165 1.00 87.94 71 SER A CA 1
ATOM 541 C C . SER A 1 71 ? 2.115 5.735 -6.270 1.00 87.94 71 SER A C 1
ATOM 543 O O . SER A 1 71 ? 3.023 5.926 -7.086 1.00 87.94 71 SER A O 1
ATOM 545 N N . GLY A 1 72 ? 1.719 6.671 -5.400 1.00 85.56 72 GLY A N 1
ATOM 546 C CA . GLY A 1 72 ? 2.316 7.997 -5.292 1.00 85.56 72 GLY A CA 1
ATOM 547 C C . GLY A 1 72 ? 3.785 7.894 -4.902 1.00 85.56 72 GLY A C 1
ATOM 548 O O . GLY A 1 72 ? 4.648 8.348 -5.654 1.00 85.56 72 GLY A O 1
ATOM 549 N N . LEU A 1 73 ? 4.082 7.199 -3.801 1.00 85.44 73 LEU A N 1
ATOM 550 C CA . LEU A 1 73 ? 5.444 6.994 -3.307 1.00 85.44 73 LEU A CA 1
ATOM 551 C C . LEU A 1 73 ? 6.343 6.319 -4.353 1.00 85.44 73 LEU A C 1
ATOM 553 O O . LEU A 1 73 ? 7.484 6.733 -4.555 1.00 85.44 73 LEU A O 1
ATOM 557 N N . TYR A 1 74 ? 5.814 5.334 -5.081 1.00 82.75 74 TYR A N 1
ATOM 558 C CA . TYR A 1 74 ? 6.525 4.687 -6.181 1.00 82.75 74 TYR A CA 1
ATOM 559 C C . TYR A 1 74 ? 6.861 5.661 -7.320 1.00 82.75 74 TYR A C 1
ATOM 561 O O . TYR A 1 74 ? 7.989 5.677 -7.820 1.00 82.75 74 TYR A O 1
ATOM 569 N N . SER A 1 75 ? 5.890 6.477 -7.742 1.00 81.25 75 SER A N 1
ATOM 570 C CA . SER A 1 75 ? 6.100 7.452 -8.815 1.00 81.25 75 SER A CA 1
ATOM 571 C C . SER A 1 75 ? 7.146 8.505 -8.436 1.00 81.25 75 SER A C 1
ATOM 573 O O . SER A 1 75 ? 8.023 8.804 -9.252 1.00 81.25 75 SER A O 1
ATOM 575 N N . LEU A 1 76 ? 7.115 8.992 -7.187 1.00 84.44 76 LEU A N 1
ATOM 576 C CA . LEU A 1 76 ? 8.110 9.920 -6.656 1.00 84.44 76 LEU A CA 1
ATOM 577 C C . LEU A 1 76 ? 9.495 9.272 -6.615 1.00 84.44 76 LEU A C 1
ATOM 579 O O . LEU A 1 76 ? 10.435 9.830 -7.174 1.00 84.44 76 LEU A O 1
ATOM 583 N N . GLY A 1 77 ? 9.617 8.071 -6.041 1.00 81.56 77 GLY A N 1
ATOM 584 C CA . GLY A 1 77 ? 10.891 7.354 -5.966 1.00 81.56 77 GLY A CA 1
ATOM 585 C C . GLY A 1 77 ? 11.528 7.138 -7.341 1.00 81.56 77 GLY A C 1
ATOM 586 O O . GLY A 1 77 ? 12.713 7.409 -7.532 1.00 81.56 77 GLY A O 1
ATOM 587 N N . LYS A 1 78 ? 10.731 6.737 -8.343 1.00 77.81 78 LYS A N 1
ATOM 588 C CA . LYS A 1 78 ? 11.215 6.578 -9.723 1.00 77.81 78 LYS A CA 1
ATOM 589 C C . LYS A 1 78 ? 11.694 7.906 -10.322 1.00 77.81 78 LYS A C 1
ATOM 591 O O . LYS A 1 78 ? 12.732 7.928 -10.982 1.00 77.81 78 LYS A O 1
ATOM 596 N N . LYS A 1 79 ? 10.951 9.000 -10.114 1.00 80.06 79 LYS A N 1
ATOM 597 C CA . LYS A 1 79 ? 11.302 10.326 -10.648 1.00 80.06 79 LYS A CA 1
ATOM 598 C C . LYS A 1 79 ? 12.604 10.850 -10.029 1.00 80.06 79 LYS A C 1
ATOM 600 O O . LYS A 1 79 ? 13.453 11.344 -10.763 1.00 80.06 79 LYS A O 1
ATOM 605 N N . THR A 1 80 ? 12.794 10.665 -8.722 1.00 80.62 80 THR A N 1
ATOM 606 C CA . THR A 1 80 ? 14.007 11.083 -8.000 1.00 80.62 80 THR A CA 1
ATOM 607 C C . THR A 1 80 ? 15.256 10.335 -8.473 1.00 80.62 80 THR A C 1
ATOM 609 O O . THR A 1 80 ? 16.276 10.962 -8.744 1.00 80.62 80 THR A O 1
ATOM 612 N N . ILE A 1 81 ? 15.181 9.008 -8.638 1.00 74.75 81 ILE A N 1
ATOM 613 C CA . ILE A 1 81 ? 16.320 8.209 -9.131 1.00 74.75 81 ILE A CA 1
ATOM 614 C C . ILE A 1 81 ? 16.665 8.579 -10.581 1.00 74.75 81 ILE A C 1
ATOM 616 O O . ILE A 1 81 ? 17.837 8.676 -10.936 1.00 74.75 81 ILE A O 1
ATOM 620 N N . SER A 1 82 ? 15.652 8.824 -11.419 1.00 75.44 82 SER A N 1
ATOM 621 C CA . SER A 1 82 ? 15.867 9.218 -12.814 1.00 75.44 82 SER A CA 1
ATOM 622 C C . SER A 1 82 ? 16.529 10.590 -12.960 1.00 75.44 82 SER A C 1
ATOM 624 O O . SER A 1 82 ? 17.274 10.776 -13.915 1.00 75.44 82 SER A O 1
ATOM 626 N N . HIS A 1 83 ? 16.250 11.542 -12.063 1.00 73.69 83 HIS A N 1
ATOM 627 C CA . HIS A 1 83 ? 16.832 12.885 -12.128 1.00 73.69 83 HIS A CA 1
ATOM 628 C C . HIS A 1 83 ? 18.341 12.863 -11.844 1.00 73.69 83 HIS A C 1
ATOM 630 O O . HIS A 1 83 ? 19.111 13.356 -12.658 1.00 73.69 83 HIS A O 1
ATOM 636 N N . ASN A 1 84 ? 18.762 12.168 -10.782 1.00 76.69 84 A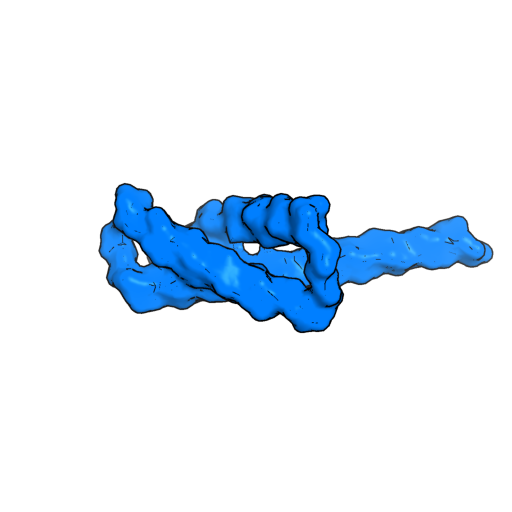SN A N 1
ATOM 637 C CA . ASN A 1 84 ? 20.171 12.061 -10.378 1.00 76.69 84 ASN A CA 1
ATOM 638 C C . ASN A 1 84 ? 21.068 11.462 -11.482 1.00 76.69 84 ASN A C 1
ATOM 640 O O . ASN A 1 84 ? 22.181 11.925 -11.704 1.00 76.69 84 ASN A O 1
ATOM 644 N N . ASN A 1 85 ? 20.575 10.468 -12.229 1.00 71.75 85 ASN A N 1
ATOM 645 C CA . ASN A 1 85 ? 21.340 9.883 -13.336 1.00 71.75 85 ASN A CA 1
ATOM 646 C C . ASN A 1 85 ? 21.590 10.862 -14.495 1.00 71.75 85 ASN A C 1
ATOM 648 O O . ASN A 1 85 ? 22.600 10.722 -15.180 1.00 71.75 85 ASN A O 1
ATOM 652 N N . ASN A 1 86 ? 20.706 11.839 -14.712 1.00 67.25 86 ASN A N 1
ATOM 653 C CA . ASN A 1 86 ? 20.895 12.856 -15.748 1.00 67.25 86 ASN A CA 1
ATOM 654 C C . ASN A 1 86 ? 21.899 13.927 -15.297 1.00 67.25 86 ASN A C 1
ATOM 656 O O . ASN A 1 86 ? 22.692 14.388 -16.110 1.00 67.25 86 ASN A O 1
ATOM 660 N N . ASP A 1 87 ? 21.914 14.260 -14.003 1.00 66.50 87 ASP A N 1
ATOM 661 C CA . ASP A 1 87 ? 22.852 15.230 -13.418 1.00 66.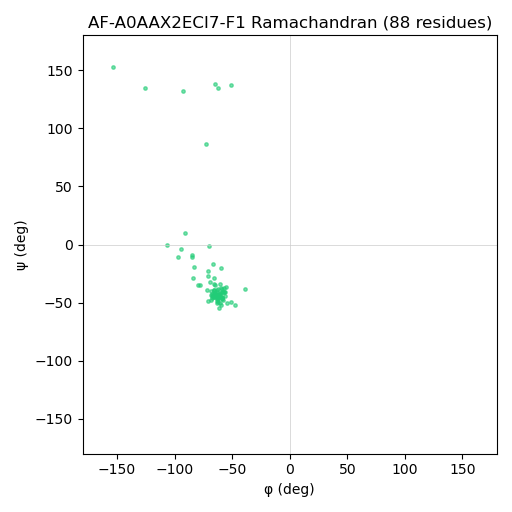50 87 ASP A CA 1
ATOM 662 C C . ASP A 1 87 ? 24.294 14.689 -13.364 1.00 66.50 87 ASP A C 1
ATOM 664 O O . ASP A 1 87 ? 25.251 15.452 -13.309 1.00 66.50 87 ASP A O 1
ATOM 668 N N . LYS A 1 88 ? 24.461 13.361 -13.381 1.00 61.06 88 LYS A N 1
ATOM 669 C CA . LYS A 1 88 ? 25.764 12.670 -13.416 1.00 61.06 88 LYS A CA 1
ATOM 670 C C . LYS A 1 88 ? 26.333 12.499 -14.831 1.00 61.06 88 LYS A C 1
ATOM 672 O O . LYS A 1 88 ? 27.468 12.048 -14.962 1.00 61.06 88 LYS A O 1
ATOM 677 N N . ALA A 1 89 ? 25.532 12.766 -15.862 1.00 60.44 89 ALA A N 1
ATOM 678 C CA . ALA A 1 89 ? 25.881 12.566 -17.270 1.00 60.44 89 ALA A CA 1
ATOM 679 C C . ALA A 1 89 ? 26.159 13.882 -18.029 1.00 60.44 89 ALA A C 1
ATOM 681 O O . ALA A 1 89 ? 26.452 13.826 -19.224 1.00 60.44 89 ALA A O 1
ATOM 682 N N . ALA A 1 90 ? 26.055 15.029 -17.349 1.00 53.03 90 ALA A N 1
ATOM 683 C CA . ALA A 1 90 ? 26.386 16.371 -17.837 1.00 53.03 90 ALA A CA 1
ATOM 684 C C . ALA A 1 90 ? 27.702 16.863 -17.216 1.00 53.03 90 ALA A C 1
ATOM 686 O O . ALA A 1 90 ? 28.404 17.640 -17.900 1.00 53.03 90 ALA A O 1
#

pLDDT: mean 82.71, std 7.47, range [53.03, 92.44]

Mean predicted aligned error: 6.96 Å

Sequence (90 aa):
MEEVMTFASIISPIVIALVQLLKKTITVNNRYLPLISLLIGILVGFLAWPFTELDAVLRLWSGGFAGLAASGLYSLGKKTISHNNNDKAA

Radius of gyration: 15.04 Å; Cα contacts (8 Å, |Δi|>4): 85; chains: 1; bounding box: 43×28×33 Å

Secondary structure (DSSP, 8-state):
-HHHHHHHHHHHHHHHHHHHHHHHHS---TTTHHHHHHHHHHHHHHHTGGG----HHHHHHHHHHHHHHHHHHHHHHHHHHHHHHHHT--

Foldseek 3Di:
DVVLQVVLVVCLVVLLVVLVVVVVVDVDDLVCSLVVLQVSLLVCLQVCVVVDPDDNVSSSVSSNVSSNVSNVVVVVVVVVVVVVVVVVVD

Solvent-accessible surface area (backbone atoms only — not comparable to full-atom values): 4754 Å² total; per-residue (Å²): 109,68,68,38,54,55,50,20,62,66,47,24,64,56,38,36,50,51,46,50,49,53,54,72,76,38,97,68,63,81,85,51,46,51,61,50,21,26,52,50,9,28,52,50,27,54,70,40,58,90,81,52,89,65,56,69,68,56,27,33,50,20,11,31,52,21,6,42,51,33,35,51,54,50,54,50,54,52,52,56,59,56,49,55,59,54,70,74,73,111